Protein AF-A0A2G2QCW8-F1 (afdb_monomer)

Structure (mmCIF, N/CA/C/O backbone):
data_AF-A0A2G2QCW8-F1
#
_entry.id   AF-A0A2G2QCW8-F1
#
loop_
_atom_site.group_PDB
_atom_site.id
_atom_site.type_symbol
_atom_site.label_atom_id
_atom_site.label_alt_id
_atom_site.label_comp_id
_atom_site.label_asym_id
_atom_site.label_entity_id
_atom_site.label_seq_id
_atom_site.pdbx_PDB_ins_code
_atom_site.Cartn_x
_atom_site.Cartn_y
_atom_site.Cartn_z
_atom_site.occupancy
_atom_site.B_iso_or_equiv
_atom_site.auth_seq_id
_atom_site.auth_comp_id
_atom_site.auth_asym_id
_atom_site.auth_atom_id
_atom_site.pdbx_PDB_model_num
ATOM 1 N N . MET A 1 1 ? -11.045 -8.127 17.055 1.00 52.75 1 MET A N 1
ATOM 2 C CA . MET A 1 1 ? -9.774 -7.522 16.596 1.00 52.75 1 MET A CA 1
ATOM 3 C C . MET A 1 1 ? -10.001 -6.088 16.107 1.00 52.75 1 MET A C 1
ATOM 5 O O . MET A 1 1 ? -9.494 -5.185 16.753 1.00 52.75 1 MET A O 1
ATOM 9 N N . ALA A 1 2 ? -10.844 -5.848 15.090 1.00 57.62 2 ALA A N 1
ATOM 10 C CA . ALA A 1 2 ? -11.108 -4.508 14.529 1.00 57.62 2 ALA A CA 1
ATOM 11 C C . ALA A 1 2 ? -11.566 -3.431 15.545 1.00 57.62 2 ALA A C 1
ATOM 13 O O . ALA A 1 2 ? -11.000 -2.341 15.566 1.00 57.62 2 ALA A O 1
ATOM 14 N N . ASN A 1 3 ? -12.491 -3.752 16.466 1.00 59.00 3 ASN A N 1
ATOM 15 C CA . ASN A 1 3 ? -12.961 -2.808 17.502 1.00 59.00 3 ASN A CA 1
ATOM 16 C C . ASN A 1 3 ? -11.863 -2.285 18.444 1.00 59.00 3 ASN A C 1
ATOM 18 O O . ASN A 1 3 ? -12.046 -1.241 19.058 1.00 59.00 3 ASN A O 1
ATOM 22 N N . ARG A 1 4 ? -10.742 -3.005 18.599 1.00 63.69 4 ARG A N 1
ATOM 23 C CA . ARG A 1 4 ? -9.619 -2.552 19.439 1.00 63.69 4 ARG A CA 1
ATOM 24 C C . ARG A 1 4 ? -8.643 -1.652 18.688 1.00 63.69 4 ARG A C 1
ATOM 26 O O . ARG A 1 4 ? -7.854 -0.982 19.329 1.00 63.69 4 ARG A O 1
ATOM 33 N N . LEU A 1 5 ? -8.674 -1.679 17.357 1.00 62.84 5 LEU A N 1
ATOM 34 C CA . LEU A 1 5 ? -7.703 -0.991 16.508 1.00 62.84 5 LEU A CA 1
ATOM 35 C C . LEU A 1 5 ? -8.264 0.326 15.971 1.00 62.84 5 LEU A C 1
ATOM 37 O O . LEU A 1 5 ? -7.536 1.297 15.859 1.00 62.84 5 LEU A O 1
ATOM 41 N N . ILE A 1 6 ? -9.563 0.373 15.672 1.00 69.56 6 ILE A N 1
ATOM 42 C CA . ILE A 1 6 ? -10.224 1.553 15.089 1.00 69.56 6 ILE A CA 1
ATOM 43 C C . ILE A 1 6 ? -11.233 2.172 16.084 1.00 69.56 6 ILE A C 1
ATOM 45 O O . ILE A 1 6 ? -11.768 3.260 15.876 1.00 69.56 6 ILE A O 1
ATOM 49 N N . GLY A 1 7 ? -11.452 1.506 17.226 1.00 69.44 7 GLY A N 1
ATOM 50 C CA . GLY A 1 7 ? -12.233 2.023 18.347 1.00 69.44 7 GLY A CA 1
ATOM 51 C C . GLY A 1 7 ? -13.647 2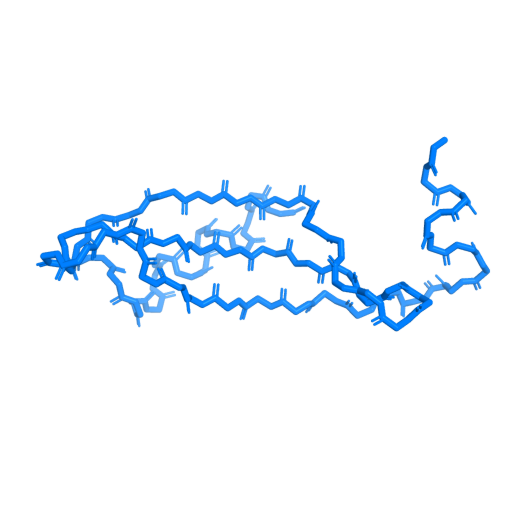.453 17.952 1.00 69.44 7 GLY A C 1
ATOM 52 O O . GLY A 1 7 ? -14.384 1.707 17.313 1.00 69.44 7 GLY A O 1
ATOM 53 N N . LYS A 1 8 ? -14.016 3.675 18.358 1.00 70.00 8 LYS A N 1
ATOM 54 C CA . 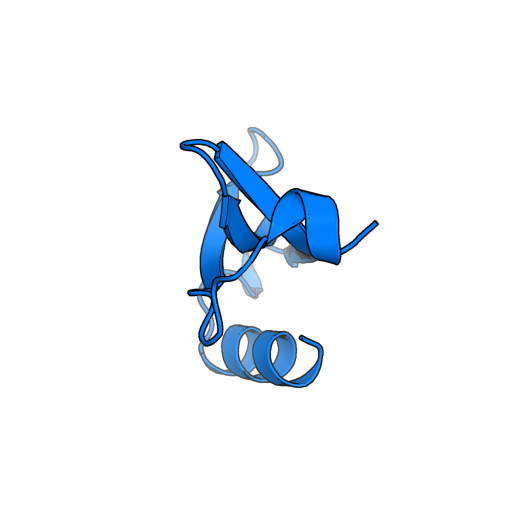LYS A 1 8 ? -15.298 4.335 18.041 1.00 70.00 8 LYS A CA 1
ATOM 55 C C . LYS A 1 8 ? -15.229 5.216 16.786 1.00 70.00 8 LYS A C 1
ATOM 57 O O . LYS A 1 8 ? -16.127 6.024 16.560 1.00 70.00 8 LYS A O 1
ATOM 62 N N . GLN A 1 9 ? -14.153 5.141 16.004 1.00 73.56 9 GLN A N 1
ATOM 63 C CA . GLN A 1 9 ? -14.001 5.992 14.830 1.00 73.56 9 GLN A CA 1
ATOM 64 C C . GLN A 1 9 ? -14.941 5.496 13.727 1.00 73.56 9 GLN A C 1
ATOM 66 O O . GLN A 1 9 ? -14.644 4.546 13.010 1.00 73.56 9 GLN A O 1
ATOM 71 N N . HIS A 1 10 ? -16.101 6.145 13.619 1.00 77.06 10 HIS A N 1
ATOM 72 C CA . HIS A 1 10 ? -17.160 5.780 12.674 1.00 77.06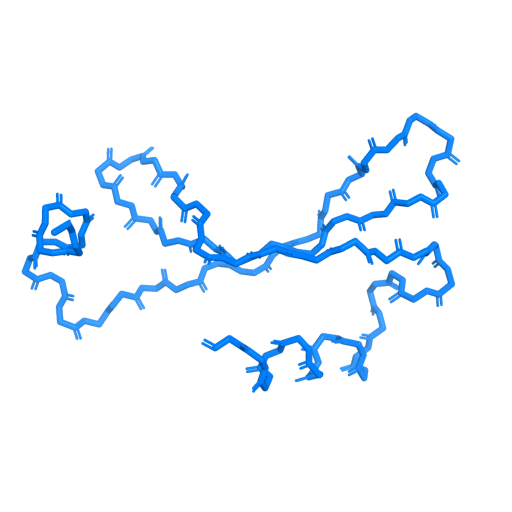 10 HIS A CA 1
ATOM 73 C C . HIS A 1 10 ? -16.766 5.992 11.205 1.00 77.06 10 HIS A C 1
ATOM 75 O O . HIS A 1 10 ? -17.382 5.407 10.320 1.00 77.06 10 HIS A O 1
ATOM 81 N N . GLN A 1 11 ? -15.751 6.820 10.948 1.00 83.75 11 GLN A N 1
ATOM 82 C CA . GLN A 1 11 ? -15.201 7.086 9.619 1.00 83.75 11 GLN A CA 1
ATOM 83 C C . GLN A 1 11 ? -13.671 7.047 9.692 1.00 83.75 11 GLN A C 1
ATOM 85 O O . GLN A 1 11 ? -13.036 8.084 9.898 1.00 83.75 11 GLN A O 1
ATOM 90 N N . PRO A 1 12 ? -13.053 5.857 9.621 1.00 84.00 12 PRO A N 1
ATOM 91 C CA . PRO A 1 12 ? -11.606 5.764 9.583 1.00 84.00 12 PRO A CA 1
ATOM 92 C C . PRO A 1 12 ? -11.053 6.336 8.282 1.00 84.00 12 PRO A C 1
ATOM 94 O O . PRO A 1 12 ? -11.558 6.053 7.199 1.00 84.00 12 PRO A O 1
ATOM 97 N N . ILE A 1 13 ? -9.978 7.112 8.400 1.00 87.75 13 ILE A N 1
ATOM 98 C CA . I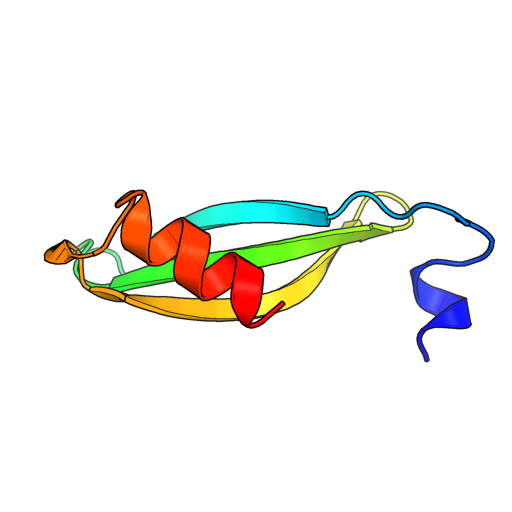LE A 1 13 ? -9.208 7.571 7.248 1.00 87.75 13 ILE A CA 1
ATOM 99 C C . ILE A 1 13 ? -8.197 6.483 6.902 1.00 87.75 13 ILE A C 1
ATOM 101 O O . ILE A 1 13 ? -7.405 6.071 7.755 1.00 87.75 13 ILE A O 1
ATOM 105 N N . ILE A 1 14 ? -8.233 6.036 5.647 1.00 92.00 14 ILE A N 1
ATOM 106 C CA . ILE A 1 14 ? -7.226 5.146 5.079 1.00 92.00 14 ILE A CA 1
ATOM 107 C C . ILE A 1 14 ? -6.223 5.997 4.303 1.00 92.00 14 ILE A C 1
ATOM 109 O O . ILE A 1 14 ? -6.592 6.730 3.386 1.00 92.00 14 ILE A O 1
ATOM 113 N N . LEU A 1 15 ? -4.953 5.893 4.679 1.00 93.62 15 LEU A N 1
ATOM 114 C CA . LEU A 1 15 ? -3.824 6.462 3.959 1.00 93.62 15 LEU A CA 1
ATOM 115 C C . LEU A 1 15 ? -3.316 5.428 2.959 1.00 93.62 15 LEU A C 1
ATOM 117 O O . LEU A 1 15 ? -3.108 4.272 3.332 1.00 93.62 15 LEU A O 1
ATOM 121 N N . VAL A 1 16 ? -3.125 5.849 1.709 1.00 96.25 16 VAL A N 1
ATOM 122 C CA . VAL A 1 16 ? -2.583 4.998 0.649 1.00 96.25 16 VAL A CA 1
ATOM 123 C C . VAL A 1 16 ? -1.307 5.612 0.094 1.00 96.25 16 VAL A C 1
ATOM 125 O O . VAL A 1 16 ? -1.346 6.711 -0.461 1.00 96.25 16 VAL A O 1
ATOM 128 N N . ASP A 1 17 ? -0.188 4.906 0.234 1.00 96.06 17 ASP A N 1
ATOM 129 C CA . ASP A 1 17 ? 1.139 5.411 -0.118 1.00 96.06 17 ASP A CA 1
ATOM 130 C C . ASP A 1 17 ? 2.038 4.354 -0.778 1.00 96.06 17 ASP A C 1
ATOM 132 O O . ASP A 1 17 ? 1.841 3.145 -0.636 1.00 96.06 17 ASP A O 1
ATOM 136 N N . TRP A 1 18 ? 3.017 4.843 -1.545 1.00 97.25 18 TRP A N 1
ATOM 137 C CA . TRP A 1 18 ? 4.058 4.041 -2.181 1.00 97.25 18 TRP A CA 1
ATOM 138 C C . TRP A 1 18 ? 5.341 4.079 -1.350 1.00 97.25 18 TRP A C 1
ATOM 140 O O . TRP A 1 18 ? 5.791 5.152 -0.951 1.00 97.25 18 TRP A O 1
ATOM 150 N N . SER A 1 19 ? 5.992 2.928 -1.196 1.00 95.25 19 SER A N 1
ATOM 151 C CA . SER A 1 19 ? 7.298 2.803 -0.543 1.00 95.25 19 SER A CA 1
ATOM 152 C C . SER A 1 19 ? 8.266 1.943 -1.359 1.00 95.25 19 SER A C 1
ATOM 154 O O . SER A 1 19 ? 7.855 1.052 -2.104 1.00 95.25 19 SER A O 1
ATOM 156 N N . ASP A 1 20 ? 9.562 2.227 -1.238 1.00 95.38 20 ASP A N 1
ATOM 157 C CA . ASP A 1 20 ? 10.622 1.432 -1.861 1.00 95.38 20 ASP A CA 1
ATOM 158 C C . ASP A 1 20 ? 10.766 0.104 -1.095 1.00 95.38 20 ASP A C 1
ATOM 160 O O . ASP A 1 20 ? 10.947 0.111 0.124 1.00 95.38 20 ASP A O 1
ATOM 164 N N . LEU A 1 21 ? 10.690 -1.035 -1.793 1.00 94.31 21 LEU A N 1
ATOM 165 C CA . LEU A 1 21 ? 10.831 -2.357 -1.164 1.00 94.31 21 LEU A CA 1
ATOM 166 C C . LEU A 1 21 ? 12.282 -2.857 -1.185 1.00 94.31 21 LEU A C 1
ATOM 168 O O . LEU A 1 21 ? 12.685 -3.641 -0.327 1.00 94.31 21 LEU A O 1
ATOM 172 N N . ASP A 1 22 ? 13.075 -2.407 -2.159 1.00 91.56 22 ASP A N 1
ATOM 173 C CA . ASP A 1 22 ? 14.469 -2.811 -2.314 1.00 91.56 22 ASP A CA 1
ATOM 174 C C . ASP A 1 22 ? 15.394 -1.632 -2.686 1.00 91.56 22 ASP A C 1
ATOM 176 O O . ASP A 1 22 ? 14.959 -0.687 -3.350 1.00 91.56 22 ASP A O 1
ATOM 180 N N . PRO A 1 23 ? 16.695 -1.682 -2.323 1.00 91.94 23 PRO A N 1
ATOM 181 C CA . PRO A 1 23 ? 17.641 -0.599 -2.618 1.00 91.94 23 PRO A CA 1
ATOM 182 C C . PRO A 1 23 ? 17.876 -0.345 -4.113 1.00 91.94 23 PRO A C 1
ATOM 184 O O . PRO A 1 23 ? 18.344 0.729 -4.488 1.00 91.94 23 PRO A O 1
ATOM 187 N N . ARG A 1 24 ? 17.591 -1.328 -4.976 1.00 94.25 24 ARG A N 1
ATOM 188 C CA . ARG A 1 24 ? 17.751 -1.220 -6.434 1.00 94.25 24 ARG A CA 1
ATOM 189 C C . ARG A 1 24 ? 16.524 -0.588 -7.096 1.00 94.25 24 ARG A C 1
ATOM 191 O O . ARG A 1 24 ? 16.541 -0.401 -8.317 1.00 94.25 24 ARG A O 1
ATOM 198 N N . LYS A 1 25 ? 15.485 -0.256 -6.315 1.00 91.69 25 LYS A N 1
ATOM 199 C CA . LYS A 1 25 ? 14.243 0.391 -6.757 1.00 91.69 25 LYS A CA 1
ATOM 200 C C . LYS A 1 25 ? 13.568 -0.358 -7.906 1.00 91.69 25 LYS A C 1
ATOM 202 O O . LYS A 1 25 ? 13.050 0.257 -8.838 1.00 91.69 25 LYS A O 1
ATOM 207 N N . GLN A 1 26 ? 13.627 -1.689 -7.868 1.00 94.88 26 GLN A N 1
ATOM 208 C CA . GLN A 1 26 ? 12.960 -2.536 -8.859 1.00 94.88 26 GLN A CA 1
ATOM 209 C C . GLN A 1 26 ? 11.546 -2.902 -8.414 1.00 94.88 26 GLN A C 1
ATOM 211 O O . GLN A 1 26 ? 10.661 -3.023 -9.261 1.00 94.88 26 GLN A O 1
ATOM 216 N N . HIS A 1 27 ? 11.331 -3.010 -7.104 1.00 96.81 27 HIS A N 1
ATOM 217 C CA . HIS A 1 27 ? 10.057 -3.331 -6.487 1.00 96.81 27 HIS A CA 1
ATOM 218 C C . HIS A 1 27 ? 9.636 -2.228 -5.521 1.00 96.81 27 HIS A C 1
ATOM 220 O O . HIS A 1 27 ? 10.437 -1.666 -4.768 1.00 96.81 27 HIS A O 1
ATOM 226 N N . PHE A 1 28 ? 8.342 -1.947 -5.544 1.00 97.88 28 PHE A N 1
ATOM 227 C CA . PHE A 1 28 ? 7.691 -0.947 -4.719 1.00 97.88 28 PHE A CA 1
ATOM 228 C C . PHE A 1 28 ? 6.471 -1.566 -4.072 1.00 97.88 28 PHE A C 1
ATOM 230 O O . PHE A 1 28 ? 5.814 -2.427 -4.657 1.00 97.88 28 PHE A O 1
ATOM 237 N N . LEU A 1 29 ? 6.157 -1.101 -2.877 1.00 97.44 29 LEU A N 1
ATOM 238 C CA . LEU A 1 29 ? 4.999 -1.539 -2.132 1.00 97.44 29 LEU A CA 1
ATOM 239 C C . LEU A 1 29 ? 3.966 -0.414 -2.128 1.00 97.44 29 LEU A C 1
ATOM 241 O O . LEU A 1 29 ? 4.287 0.715 -1.758 1.00 97.44 29 LEU A O 1
ATOM 245 N N . LEU A 1 30 ? 2.746 -0.721 -2.564 1.00 98.12 30 LEU A N 1
ATOM 246 C CA . LEU A 1 30 ? 1.581 0.139 -2.375 1.00 98.12 30 LEU A CA 1
ATOM 247 C C . LEU A 1 30 ? 0.839 -0.364 -1.141 1.00 98.12 30 LEU A C 1
ATOM 249 O O . LEU A 1 30 ? 0.460 -1.538 -1.080 1.00 98.12 30 LEU A O 1
ATOM 253 N N . ARG A 1 31 ? 0.670 0.509 -0.153 1.00 97.69 31 ARG A N 1
ATOM 254 C CA . ARG A 1 31 ? 0.117 0.174 1.160 1.00 97.69 31 ARG A CA 1
ATOM 255 C C . ARG A 1 31 ? -1.142 0.971 1.427 1.00 97.69 31 ARG A C 1
ATOM 257 O O . ARG A 1 31 ? -1.166 2.160 1.151 1.00 97.69 31 ARG A O 1
ATOM 264 N N . ALA A 1 32 ? -2.132 0.334 2.039 1.00 96.81 32 ALA A N 1
ATOM 265 C CA . ALA A 1 32 ? -3.252 0.976 2.705 1.00 96.81 32 ALA A CA 1
ATOM 266 C C . ALA A 1 32 ? -3.091 0.825 4.220 1.00 96.81 32 ALA A C 1
ATOM 268 O O . ALA A 1 32 ? -2.908 -0.288 4.731 1.00 96.81 32 ALA A O 1
ATOM 269 N N . SER A 1 33 ? -3.176 1.934 4.951 1.00 94.38 33 SER A N 1
ATOM 270 C CA . SER A 1 33 ? -3.061 1.941 6.407 1.00 94.38 33 SER A CA 1
ATOM 271 C C . SER A 1 33 ? -4.105 2.827 7.077 1.00 94.38 33 SER A C 1
ATOM 273 O O . SER A 1 33 ? -4.489 3.866 6.551 1.00 94.38 33 SER A O 1
ATOM 275 N N . VAL A 1 34 ? -4.574 2.415 8.253 1.00 91.44 34 VAL A N 1
ATOM 276 C CA . VAL A 1 34 ? -5.474 3.213 9.094 1.00 91.44 34 VAL A CA 1
ATOM 277 C C . VAL A 1 34 ? -4.656 3.888 10.186 1.00 91.44 34 VAL A C 1
ATOM 279 O O . VAL A 1 34 ? -3.834 3.242 10.841 1.00 91.44 34 VAL A O 1
ATOM 282 N N . ALA A 1 35 ? -4.900 5.179 10.409 1.00 85.06 35 ALA A N 1
ATOM 283 C CA . ALA A 1 35 ? -4.349 5.888 11.557 1.00 85.06 35 ALA A CA 1
ATOM 284 C C . ALA A 1 35 ? -5.092 5.470 12.838 1.00 85.06 35 ALA A C 1
ATOM 286 O O . ALA A 1 35 ? -6.297 5.693 1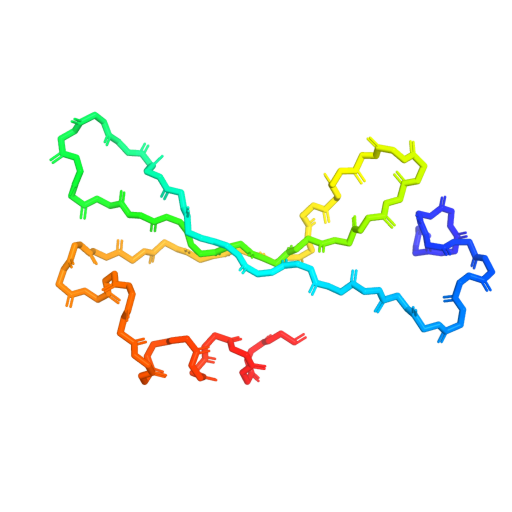2.973 1.00 85.06 35 ALA A O 1
ATOM 287 N N . ALA A 1 36 ? -4.364 4.871 13.777 1.00 81.88 36 ALA A N 1
ATOM 288 C CA . ALA A 1 36 ? -4.876 4.382 15.051 1.00 81.88 36 ALA A CA 1
ATOM 289 C C . ALA A 1 36 ? -3.896 4.732 16.175 1.00 81.88 36 ALA A C 1
ATOM 291 O O . ALA A 1 36 ? -2.750 4.292 16.154 1.00 81.88 36 ALA A O 1
ATOM 292 N N . GLU A 1 37 ? -4.336 5.536 17.147 1.00 77.88 37 GLU A N 1
ATOM 293 C CA . GLU A 1 37 ? -3.558 5.878 18.354 1.00 7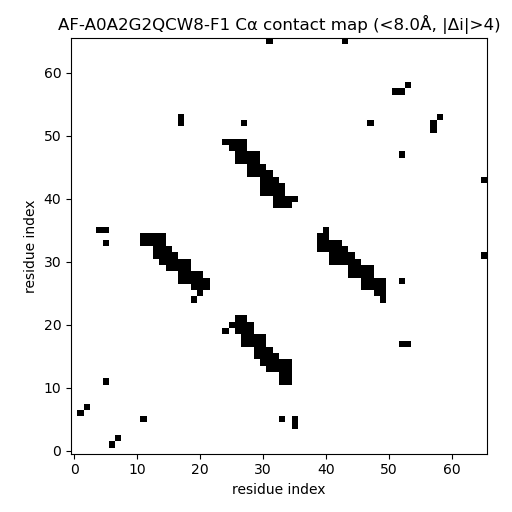7.88 37 GLU A CA 1
ATOM 294 C C . GLU A 1 37 ? -2.110 6.341 18.061 1.00 77.88 37 GLU A C 1
ATOM 296 O O . GLU A 1 37 ? -1.155 5.948 18.728 1.00 77.88 37 GLU A O 1
ATOM 301 N N . GLY A 1 38 ? -1.926 7.164 17.021 1.00 78.31 38 GLY A N 1
ATOM 302 C CA . GLY A 1 38 ? -0.608 7.677 16.620 1.00 78.31 38 GLY A CA 1
ATOM 303 C C . GLY A 1 38 ? 0.269 6.678 15.855 1.00 78.31 38 GLY A C 1
ATOM 304 O O . GLY A 1 38 ? 1.448 6.947 15.629 1.00 78.31 38 GLY A O 1
ATOM 305 N N . ARG A 1 39 ? -0.282 5.535 15.437 1.00 83.00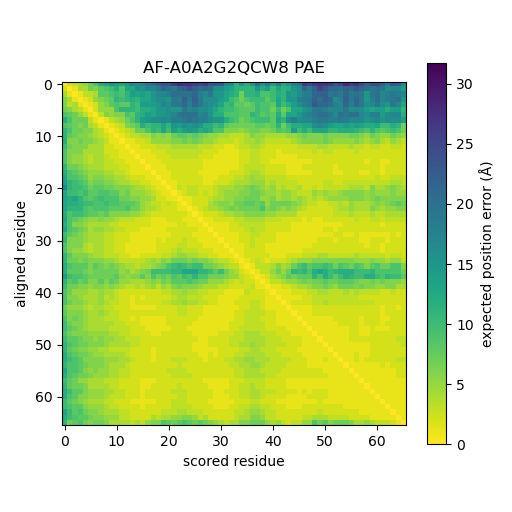 39 ARG A N 1
ATOM 306 C CA . ARG A 1 39 ? 0.387 4.531 14.603 1.00 83.00 39 ARG A CA 1
ATOM 307 C C . ARG A 1 39 ? -0.367 4.337 13.293 1.00 83.00 39 ARG A C 1
ATOM 309 O O . ARG A 1 39 ? -1.589 4.447 13.246 1.00 83.00 39 ARG A O 1
ATOM 316 N N . ALA A 1 40 ? 0.370 4.012 12.237 1.00 87.81 40 ALA A N 1
ATOM 317 C CA . ALA A 1 40 ? -0.207 3.529 10.991 1.00 87.81 40 ALA A CA 1
ATOM 318 C C . ALA A 1 40 ? -0.317 2.002 11.064 1.00 87.81 40 ALA A C 1
ATOM 320 O O . ALA A 1 40 ? 0.693 1.308 11.198 1.00 87.81 40 A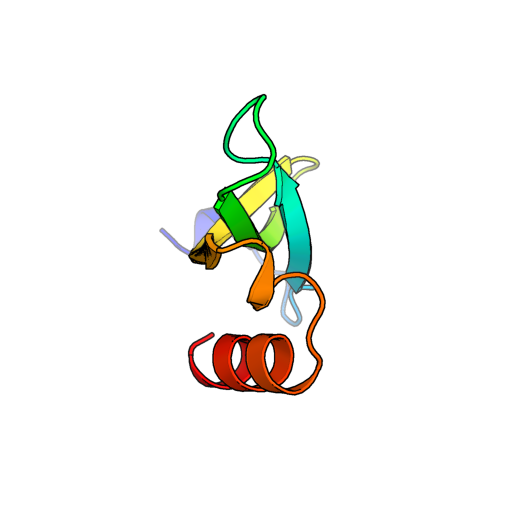LA A O 1
ATOM 321 N N . LEU A 1 41 ? -1.539 1.480 11.004 1.00 90.88 41 LEU A N 1
ATOM 322 C CA . LEU A 1 41 ? -1.787 0.046 10.925 1.00 90.88 41 LEU A CA 1
ATOM 323 C C . LEU A 1 41 ? -2.043 -0.340 9.472 1.00 90.88 41 LEU A C 1
ATOM 325 O O . LEU A 1 41 ? -3.060 0.058 8.907 1.00 90.88 41 LEU A O 1
ATOM 329 N N . THR A 1 42 ? -1.160 -1.147 8.888 1.00 93.12 42 THR A N 1
ATOM 330 C CA . THR A 1 42 ? -1.371 -1.713 7.552 1.00 93.12 42 THR A CA 1
ATOM 331 C C . THR A 1 42 ? -2.573 -2.650 7.546 1.00 93.12 42 THR A C 1
ATOM 333 O O . THR A 1 42 ? -2.621 -3.603 8.324 1.00 93.12 42 THR A O 1
ATOM 336 N N . VAL A 1 43 ? -3.524 -2.390 6.652 1.00 93.44 43 VAL A N 1
ATOM 337 C CA . VAL A 1 43 ? -4.706 -3.243 6.438 1.00 93.44 43 VAL A CA 1
ATOM 338 C C . VAL A 1 43 ? -4.628 -4.011 5.123 1.00 93.44 43 VAL A C 1
ATOM 340 O O . VAL A 1 43 ? -5.194 -5.095 5.018 1.00 93.44 43 VAL A O 1
ATOM 343 N N . PHE A 1 44 ? -3.893 -3.480 4.145 1.00 96.00 44 PHE A N 1
ATOM 344 C CA . PHE A 1 44 ? -3.663 -4.122 2.859 1.00 96.00 44 PHE A CA 1
ATOM 345 C C . PHE A 1 44 ? -2.363 -3.604 2.241 1.00 96.00 44 PHE A C 1
ATOM 347 O O . PHE A 1 44 ? -2.034 -2.426 2.379 1.00 96.00 44 PHE A O 1
ATOM 354 N N . GLU A 1 45 ? -1.614 -4.466 1.562 1.00 97.19 45 GLU A N 1
ATOM 355 C CA . GLU A 1 45 ? -0.437 -4.066 0.794 1.00 97.19 45 GLU A CA 1
ATOM 356 C C . GLU A 1 45 ? -0.191 -5.014 -0.381 1.00 97.19 45 GLU A C 1
ATOM 358 O O . GLU A 1 45 ? -0.525 -6.199 -0.323 1.00 97.19 45 GLU A O 1
ATOM 363 N N . GLN A 1 46 ? 0.380 -4.481 -1.462 1.00 97.88 46 GLN A N 1
ATOM 364 C CA . GLN A 1 46 ? 0.751 -5.239 -2.657 1.00 97.88 46 GLN A CA 1
ATOM 365 C C . GLN A 1 46 ? 2.083 -4.74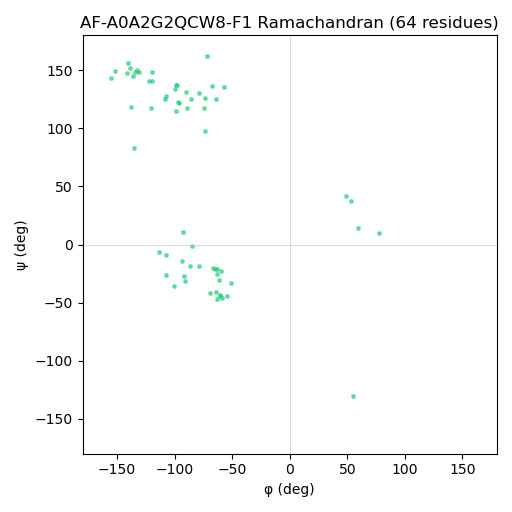2 -3.226 1.00 97.88 46 GLN A C 1
ATOM 367 O O . GLN A 1 46 ? 2.403 -3.554 -3.157 1.00 97.88 46 GLN A O 1
ATOM 372 N N . THR A 1 47 ? 2.848 -5.660 -3.818 1.00 97.50 47 THR A N 1
ATOM 373 C CA . THR A 1 47 ? 4.143 -5.371 -4.445 1.00 97.50 47 THR A CA 1
ATOM 374 C C . THR A 1 47 ? 3.989 -5.197 -5.949 1.00 97.50 47 THR A C 1
ATOM 376 O O . THR A 1 47 ? 3.336 -6.001 -6.612 1.00 97.50 47 THR A O 1
ATOM 379 N N . TYR A 1 48 ? 4.657 -4.187 -6.496 1.00 97.75 48 TYR A N 1
ATOM 380 C CA . TYR A 1 48 ? 4.643 -3.856 -7.913 1.00 97.75 48 TYR A CA 1
ATOM 381 C C . TYR A 1 48 ? 6.056 -3.582 -8.439 1.00 97.75 48 TYR A C 1
ATOM 383 O O . TYR A 1 48 ? 6.895 -3.052 -7.707 1.00 97.75 48 TYR A O 1
ATOM 391 N N . PRO A 1 49 ? 6.336 -3.895 -9.714 1.00 97.69 49 PRO A N 1
ATOM 392 C CA . PRO A 1 49 ? 7.582 -3.506 -10.356 1.00 97.69 49 PRO A CA 1
ATOM 393 C C . PRO A 1 49 ? 7.630 -1.996 -10.639 1.00 97.69 49 PRO A C 1
ATOM 395 O O . PRO A 1 49 ? 6.599 -1.325 -10.741 1.00 97.69 49 PRO A O 1
ATOM 398 N N . VAL A 1 50 ? 8.833 -1.468 -10.879 1.00 96.88 50 VAL A N 1
ATOM 399 C CA . VAL A 1 50 ? 9.072 -0.053 -11.233 1.00 96.88 50 VAL A CA 1
ATOM 400 C C . VAL A 1 50 ? 8.213 0.455 -12.394 1.00 96.88 50 VAL A C 1
ATOM 402 O O . VAL A 1 50 ? 7.781 1.605 -12.398 1.00 96.88 50 VAL A O 1
ATOM 405 N N . THR A 1 51 ? 7.900 -0.409 -13.361 1.00 97.44 51 THR A N 1
ATOM 406 C CA . THR A 1 51 ? 7.080 -0.068 -14.534 1.00 97.44 51 THR A CA 1
ATOM 407 C C . THR A 1 51 ? 5.634 0.287 -14.173 1.00 97.44 51 THR A C 1
ATOM 409 O O . THR A 1 51 ? 4.959 0.979 -14.939 1.00 97.44 51 THR A O 1
ATOM 412 N N . GLN A 1 52 ? 5.168 -0.155 -13.003 1.00 97.75 52 GLN A N 1
ATOM 413 C CA . GLN A 1 52 ? 3.808 0.023 -12.494 1.00 97.75 52 GLN A CA 1
ATOM 414 C C . GLN A 1 52 ? 3.717 1.045 -11.351 1.00 97.75 52 GLN A C 1
ATOM 416 O O . GLN A 1 52 ? 2.612 1.456 -10.989 1.00 97.75 52 GLN A O 1
ATOM 421 N N . LYS A 1 53 ? 4.858 1.506 -10.823 1.00 96.75 53 LYS A N 1
ATOM 422 C CA . LYS A 1 53 ? 4.915 2.512 -9.758 1.00 96.75 53 LYS A CA 1
ATOM 423 C C . LYS A 1 53 ? 4.198 3.800 -10.181 1.00 96.75 53 LYS A C 1
ATOM 425 O O . LYS A 1 53 ? 4.374 4.276 -11.305 1.00 96.75 53 LYS A O 1
ATOM 430 N N . GLU A 1 54 ? 3.392 4.354 -9.273 1.00 95.62 54 GLU A N 1
ATOM 431 C CA . GLU A 1 54 ? 2.695 5.646 -9.426 1.00 95.62 54 GLU A CA 1
ATOM 432 C C . GLU A 1 54 ? 1.737 5.733 -10.633 1.00 95.62 54 GLU A C 1
ATOM 434 O O . GLU A 1 54 ? 1.270 6.813 -10.997 1.00 95.62 54 GLU A O 1
ATOM 439 N N . LYS A 1 55 ? 1.387 4.603 -11.264 1.00 97.56 55 LYS A N 1
ATOM 440 C CA . LYS A 1 55 ? 0.460 4.613 -12.399 1.00 97.56 55 LYS A CA 1
ATOM 441 C C . LYS A 1 55 ? -0.997 4.745 -11.923 1.00 97.56 55 LYS A C 1
ATOM 443 O O . LYS A 1 55 ? -1.438 3.954 -11.087 1.00 97.56 55 LYS A O 1
ATOM 448 N N . PRO A 1 56 ? -1.801 5.668 -12.492 1.00 97.38 56 PRO A N 1
ATOM 449 C CA . PRO A 1 56 ? -3.187 5.874 -12.054 1.00 97.38 56 PRO A CA 1
ATOM 450 C C . PRO A 1 56 ? -4.105 4.657 -12.227 1.00 97.38 56 PRO A C 1
ATOM 452 O O . PRO A 1 56 ? -5.070 4.490 -11.487 1.00 97.38 56 PRO A O 1
ATOM 455 N N . ASN A 1 57 ? -3.861 3.808 -13.227 1.00 97.88 57 ASN A N 1
ATOM 456 C CA . ASN A 1 57 ? -4.606 2.557 -13.399 1.00 97.88 57 ASN A CA 1
ATOM 457 C C . ASN A 1 57 ? -4.272 1.547 -12.293 1.00 97.88 57 ASN A C 1
ATOM 459 O O . ASN A 1 57 ? -5.187 0.935 -11.757 1.00 97.88 57 ASN A O 1
ATOM 463 N N . VAL A 1 58 ? -2.997 1.422 -11.920 1.00 98.12 58 VAL A N 1
ATOM 464 C CA . VAL A 1 58 ? -2.547 0.537 -10.836 1.00 98.12 58 VAL A CA 1
ATOM 465 C C . VAL A 1 58 ? -3.142 0.987 -9.507 1.00 98.12 58 VAL A C 1
ATOM 467 O O . VAL A 1 58 ? -3.736 0.174 -8.809 1.00 98.12 58 VAL A O 1
ATOM 470 N N . HIS A 1 59 ? -3.092 2.289 -9.205 1.00 97.50 59 HIS A N 1
ATOM 471 C CA . HIS A 1 59 ? -3.714 2.828 -7.995 1.00 97.50 59 HIS A CA 1
ATOM 472 C C . HIS A 1 59 ? -5.230 2.574 -7.968 1.00 97.50 59 HIS A C 1
ATOM 474 O O . HIS A 1 59 ? -5.754 2.117 -6.962 1.00 97.50 59 HIS A O 1
ATOM 480 N N . ARG A 1 60 ? -5.948 2.794 -9.080 1.00 97.56 60 ARG A N 1
ATOM 481 C CA . ARG A 1 60 ? -7.390 2.492 -9.152 1.00 97.56 60 ARG A CA 1
ATOM 482 C C . ARG A 1 60 ? -7.692 1.011 -8.923 1.00 97.56 60 ARG A C 1
ATOM 484 O O . ARG A 1 60 ? -8.620 0.709 -8.186 1.00 97.56 60 ARG A O 1
ATOM 491 N N . LEU A 1 61 ? -6.914 0.108 -9.520 1.00 97.81 61 LEU A N 1
ATOM 492 C CA . LEU A 1 61 ? -7.080 -1.335 -9.320 1.00 97.81 61 LEU A CA 1
ATOM 493 C C . LEU A 1 61 ? -6.806 -1.744 -7.868 1.00 97.81 61 LEU A C 1
ATOM 495 O O . LEU A 1 61 ? -7.559 -2.529 -7.300 1.00 97.81 61 LEU A O 1
ATOM 499 N N . PHE A 1 62 ? -5.784 -1.163 -7.243 1.00 97.81 62 PHE A N 1
ATOM 500 C CA . PHE A 1 62 ? -5.519 -1.354 -5.820 1.00 97.81 62 PHE A CA 1
ATOM 501 C C . PHE A 1 62 ? -6.709 -0.905 -4.960 1.00 97.81 62 PHE A C 1
ATOM 503 O O . PHE A 1 62 ? -7.162 -1.658 -4.106 1.00 97.81 62 PHE A O 1
ATOM 510 N N . MET A 1 63 ? -7.284 0.270 -5.247 1.00 96.50 63 MET A N 1
ATOM 511 C CA . MET A 1 63 ? -8.461 0.783 -4.532 1.00 96.50 63 MET A CA 1
ATOM 512 C C . MET A 1 63 ? -9.711 -0.087 -4.706 1.00 96.50 63 MET A C 1
ATOM 514 O O . MET A 1 63 ? -10.576 -0.056 -3.843 1.00 96.50 63 MET A O 1
ATOM 518 N N . THR A 1 64 ? -9.833 -0.855 -5.795 1.00 96.44 64 THR A N 1
ATOM 519 C CA . THR A 1 64 ? -10.949 -1.806 -5.962 1.00 96.44 64 THR A CA 1
ATOM 520 C C . THR A 1 64 ? -10.772 -3.108 -5.181 1.00 96.44 64 THR A C 1
ATOM 522 O O . THR A 1 64 ? -11.743 -3.836 -5.004 1.00 96.44 64 THR A O 1
ATOM 525 N N . ALA A 1 65 ? -9.544 -3.420 -4.759 1.00 92.88 65 ALA A N 1
ATOM 526 C CA . ALA A 1 65 ? -9.230 -4.602 -3.959 1.00 92.88 65 ALA A CA 1
ATOM 527 C C . ALA A 1 65 ? -9.233 -4.324 -2.443 1.00 92.88 65 ALA A C 1
ATOM 529 O O . ALA A 1 65 ? -9.212 -5.277 -1.663 1.00 92.88 65 ALA A O 1
ATOM 530 N N . LEU A 1 66 ? -9.224 -3.043 -2.057 1.00 86.31 66 LEU A N 1
ATOM 531 C CA . LEU A 1 66 ? -9.288 -2.545 -0.682 1.00 86.31 66 LEU A CA 1
ATOM 532 C C . LEU A 1 66 ? -10.725 -2.559 -0.144 1.00 86.31 66 LEU A C 1
ATOM 534 O O . LEU A 1 66 ? -10.891 -2.959 1.030 1.00 86.31 66 LEU A O 1
#

Secondary structure (DSSP, 8-state):
-HHHHTTT-SSPPEEEEEEE-STTS-EEEEEEEEEETTEEEEEEEEEEEGGGTT-HHHHHHHHHH-

Sequence (66 aa):
MANRLIGKQHQPIILVDWSDLDPRKQHFLLRASVAAEGRALTVFEQTYPVTQKEKPNVHRLFMTAL

Foldseek 3Di:
DVCVFCPPVPDWDWDWDKDQPDPVSQKIKTFIFTDGPNDTHTPDIDIDGPVLPPDPVSVVVVVVVD

pLDDT: mean 89.39, std 11.54, range [52.75, 98.12]

Solvent-accessible surface area (backbone atoms only — not comparable to full-atom values): 4120 Å² total; per-residue (Å²): 114,65,65,80,56,53,58,85,56,90,74,76,62,72,49,74,51,80,44,80,70,42,96,83,56,52,38,31,33,46,36,35,23,36,76,33,98,93,38,77,46,78,78,46,73,50,79,40,47,54,93,50,60,93,35,70,66,53,54,53,54,52,64,76,75,108

Nearest PDB structures (foldseek):
  6ozo-assembly1_A  TM=4.875E-01  e=5.490E-01  Mus musculus
  6ozj-assembly1_A  TM=4.664E-01  e=9.585E-01  Mus musculus
  9fkr-assembly1_A  TM=6.686E-01  e=2.281E+00  Homo sapiens
  5dmq-assembly1_A  TM=4.466E-01  e=1.390E+00  Moloney murine leukemia virus isolate Shinnick
  5ly5-assembly1_A-2  TM=4.725E-01  e=4.237E+00  Pyrobaculum calidifontis

Radius of gyration: 13.51 Å; Cα contacts (8 Å, |Δi|>4): 93; chains: 1; bounding box: 35×15×34 Å

Mean predicted aligned error: 4.85 Å